Protein AF-A0A554KFW1-F1 (afdb_monomer_lite)

Structure (mmCIF, N/CA/C/O backbone):
data_AF-A0A554KFW1-F1
#
_entry.id   AF-A0A554KFW1-F1
#
loop_
_atom_site.group_PDB
_atom_site.id
_atom_site.type_symbol
_atom_site.label_atom_id
_atom_site.label_alt_id
_atom_site.label_comp_id
_atom_site.label_asym_id
_atom_site.label_entity_id
_atom_site.label_seq_id
_atom_site.pdbx_PDB_ins_code
_atom_site.Cartn_x
_atom_site.Cartn_y
_atom_site.Cartn_z
_atom_site.occupancy
_atom_site.B_iso_or_equiv
_atom_site.auth_seq_id
_atom_site.auth_comp_id
_atom_site.auth_asym_id
_atom_site.auth_atom_id
_atom_site.pdbx_PDB_model_num
ATOM 1 N N . MET A 1 1 ? 1.637 12.317 -19.096 1.00 28.92 1 MET A N 1
ATOM 2 C CA . MET A 1 1 ? 0.440 11.563 -19.521 1.00 28.92 1 MET A CA 1
ATOM 3 C C . MET A 1 1 ? 0.975 10.295 -20.124 1.00 28.92 1 MET A C 1
ATOM 5 O O . MET A 1 1 ? 1.450 10.315 -21.251 1.00 28.92 1 MET A O 1
ATOM 9 N N . ASN A 1 2 ? 1.026 9.258 -19.307 1.00 28.88 2 ASN A N 1
ATOM 10 C CA . ASN A 1 2 ? 1.577 7.970 -19.676 1.00 28.88 2 ASN A CA 1
ATOM 11 C C . ASN A 1 2 ? 0.344 7.136 -20.022 1.00 28.88 2 ASN A C 1
ATOM 13 O O . ASN A 1 2 ? -0.671 7.250 -19.337 1.00 28.88 2 ASN A O 1
ATOM 17 N N . GLU A 1 3 ? 0.398 6.379 -21.106 1.00 31.61 3 GLU A N 1
ATOM 18 C CA . GLU A 1 3 ? -0.734 5.707 -21.766 1.00 31.61 3 GLU A CA 1
ATOM 19 C C . GLU A 1 3 ? -1.496 4.649 -20.934 1.00 31.61 3 GLU A C 1
ATOM 21 O O . GLU A 1 3 ? -2.419 4.022 -21.443 1.00 31.61 3 GLU A O 1
ATOM 26 N N . TYR A 1 4 ? -1.178 4.524 -19.641 1.00 43.06 4 TYR A N 1
ATOM 27 C CA . TYR A 1 4 ? -1.851 3.682 -18.642 1.00 43.06 4 TYR A CA 1
ATOM 28 C C . TYR A 1 4 ? -2.242 4.445 -17.358 1.00 43.06 4 TYR A C 1
ATOM 30 O O . TYR A 1 4 ? -2.617 3.845 -16.356 1.00 43.06 4 TYR A O 1
ATOM 38 N N . GLY A 1 5 ? -2.149 5.779 -17.363 1.00 36.84 5 GLY A N 1
ATOM 39 C CA . GLY A 1 5 ? -2.413 6.621 -16.199 1.00 36.84 5 GLY A CA 1
ATOM 40 C C . GLY A 1 5 ? -3.902 6.791 -15.915 1.00 36.84 5 GLY A C 1
ATOM 41 O O . GLY A 1 5 ? -4.501 7.770 -16.366 1.00 36.84 5 GLY A O 1
ATOM 42 N N . ALA A 1 6 ? -4.479 5.879 -15.133 1.00 35.94 6 ALA A N 1
ATOM 43 C CA . ALA A 1 6 ? -5.675 6.203 -14.365 1.00 35.94 6 ALA A CA 1
ATOM 44 C C . ALA A 1 6 ? -5.343 7.379 -13.418 1.00 35.94 6 ALA A C 1
ATOM 46 O O . ALA A 1 6 ? -4.255 7.405 -12.830 1.00 35.94 6 ALA A O 1
ATOM 47 N N . PRO A 1 7 ? -6.207 8.400 -13.303 1.00 35.53 7 PRO A N 1
ATOM 48 C CA . PRO A 1 7 ? -5.987 9.492 -12.365 1.00 35.53 7 PRO A CA 1
ATOM 49 C C . PRO A 1 7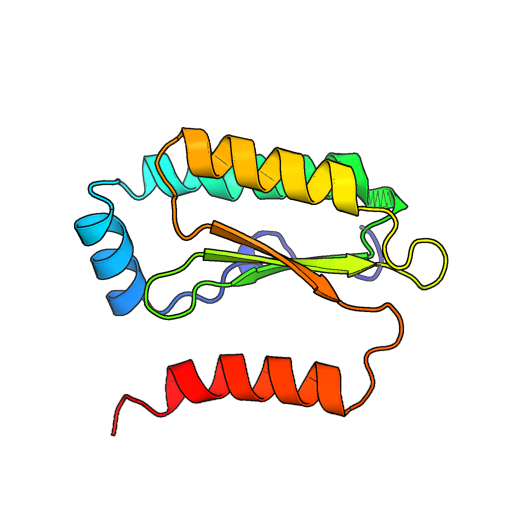 ? -5.944 8.961 -10.923 1.00 35.53 7 PRO A C 1
ATOM 51 O O . PRO A 1 7 ? -6.679 8.050 -10.562 1.00 35.53 7 PRO A O 1
ATOM 54 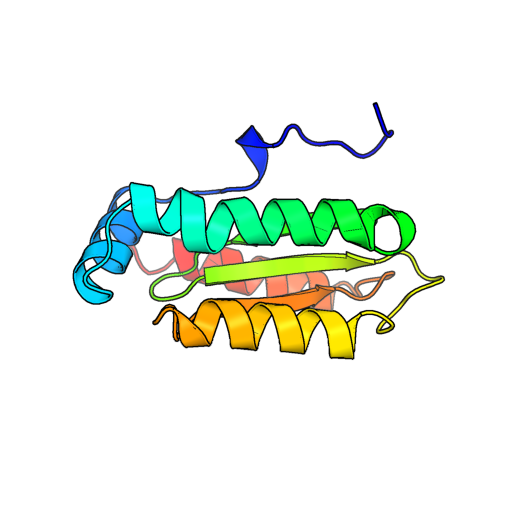N N . LEU A 1 8 ? -5.106 9.578 -10.082 1.00 43.00 8 LEU A N 1
ATOM 55 C CA . LEU A 1 8 ? -4.887 9.249 -8.659 1.00 43.00 8 LEU A CA 1
ATOM 56 C C . LEU A 1 8 ? -6.172 9.136 -7.812 1.00 43.00 8 LEU A C 1
ATOM 58 O O . LEU A 1 8 ? -6.158 8.559 -6.730 1.00 43.00 8 LEU A O 1
ATOM 62 N N . SER A 1 9 ? -7.283 9.695 -8.289 1.00 36.47 9 SER A N 1
ATOM 63 C CA . SER A 1 9 ? -8.608 9.606 -7.674 1.00 36.47 9 SER A CA 1
ATOM 64 C C . SER A 1 9 ? -9.311 8.259 -7.875 1.00 36.47 9 SER A C 1
ATOM 66 O O . SER A 1 9 ? -10.222 7.958 -7.113 1.00 36.47 9 SER A O 1
ATOM 68 N N . ASP A 1 10 ? -8.889 7.457 -8.856 1.00 40.56 10 ASP A N 1
ATOM 69 C CA . ASP A 1 10 ? -9.455 6.131 -9.166 1.00 40.56 10 ASP A CA 1
ATOM 70 C C . ASP A 1 10 ? -8.693 4.990 -8.462 1.00 40.56 10 ASP A C 1
ATOM 72 O O . ASP A 1 10 ? -9.014 3.818 -8.619 1.00 40.56 10 ASP A O 1
ATOM 76 N N . LEU A 1 11 ? -7.664 5.330 -7.681 1.00 48.59 11 LEU A N 1
ATOM 77 C CA . LEU A 1 11 ? -6.729 4.391 -7.052 1.00 48.59 11 LEU A CA 1
ATOM 78 C C . LEU A 1 11 ? -7.255 3.751 -5.763 1.00 48.59 11 LEU A C 1
ATOM 80 O O . LEU A 1 11 ? -6.584 2.881 -5.213 1.00 48.59 11 LEU A O 1
ATOM 84 N N . VAL A 1 12 ? -8.407 4.203 -5.259 1.00 51.03 12 VAL A N 1
ATOM 85 C CA . VAL A 1 12 ? -8.980 3.710 -4.005 1.00 51.03 12 VAL A CA 1
ATOM 86 C C . VAL A 1 12 ? -10.463 3.416 -4.195 1.00 51.03 12 VAL A C 1
ATOM 88 O O . VAL A 1 12 ? -11.298 4.319 -4.167 1.00 51.03 12 VAL A O 1
ATOM 91 N N . GLU A 1 13 ? -10.793 2.139 -4.350 1.00 54.41 13 GLU A N 1
ATOM 92 C CA . GLU A 1 13 ? -12.170 1.656 -4.269 1.00 54.41 13 GLU A CA 1
ATOM 93 C C . GLU A 1 13 ? -12.533 1.528 -2.778 1.00 54.41 13 GLU A C 1
ATOM 95 O O . GLU A 1 13 ? -11.841 0.842 -2.025 1.00 54.41 13 GLU A O 1
ATOM 100 N N . ARG A 1 14 ? -13.540 2.280 -2.309 1.00 59.81 14 ARG A N 1
ATOM 101 C CA . ARG A 1 14 ? -13.857 2.425 -0.875 1.00 59.81 14 ARG A CA 1
ATOM 102 C C . ARG A 1 14 ? -15.313 2.071 -0.606 1.00 59.81 14 ARG A C 1
ATOM 104 O O . ARG A 1 14 ? -16.195 2.836 -0.996 1.00 59.81 14 ARG A O 1
ATOM 111 N N . ASP A 1 15 ? -15.562 1.015 0.164 1.00 62.94 15 ASP A N 1
ATOM 112 C CA . ASP A 1 15 ? -16.819 0.935 0.907 1.00 62.94 15 ASP A CA 1
ATOM 113 C C . ASP A 1 15 ? -16.742 1.867 2.128 1.00 62.94 15 ASP A C 1
ATOM 115 O O . ASP A 1 15 ? -15.864 1.737 2.987 1.00 62.94 15 ASP A O 1
ATOM 119 N N . SER A 1 16 ? -17.630 2.864 2.188 1.00 64.81 16 SER A N 1
ATOM 120 C CA . SER A 1 16 ? -17.535 3.941 3.185 1.00 64.81 16 SER A CA 1
ATOM 121 C C . SER A 1 16 ? -17.739 3.471 4.630 1.00 64.81 16 SER A C 1
ATOM 123 O O . SER A 1 16 ? -17.239 4.118 5.553 1.00 64.81 16 SER A O 1
ATOM 125 N N . SER A 1 17 ? -18.455 2.361 4.832 1.00 71.62 17 SER A N 1
ATOM 126 C CA . SER A 1 17 ? -18.786 1.843 6.161 1.00 71.62 17 SER A CA 1
ATOM 127 C C . SER A 1 17 ? -17.655 0.980 6.723 1.00 71.62 17 SER A C 1
ATOM 129 O O . SER A 1 17 ? -17.183 1.225 7.835 1.00 71.62 17 SER A O 1
ATOM 131 N N . VAL A 1 18 ? -17.131 0.067 5.902 1.00 74.38 18 VAL A N 1
ATOM 132 C CA . VAL A 1 18 ? -15.996 -0.806 6.233 1.00 74.38 18 VAL A CA 1
ATOM 133 C C . VAL A 1 18 ? -14.749 0.020 6.534 1.00 74.38 18 VAL A C 1
ATOM 135 O O . VAL A 1 18 ? -14.031 -0.240 7.500 1.00 74.38 18 VAL A O 1
ATOM 138 N N . PHE A 1 19 ? -14.517 1.074 5.753 1.00 80.81 19 PHE A N 1
ATOM 139 C CA . PHE A 1 19 ? -13.346 1.921 5.928 1.00 80.81 19 PHE A CA 1
ATOM 140 C C . PHE A 1 19 ? -13.380 2.740 7.231 1.00 80.81 19 PHE A C 1
ATOM 142 O O . PHE A 1 19 ? -12.366 2.866 7.919 1.00 80.81 19 PHE A O 1
ATOM 149 N N . ALA A 1 20 ? -14.547 3.261 7.621 1.00 81.50 20 ALA A N 1
ATOM 150 C CA . ALA A 1 20 ? -14.694 3.967 8.894 1.00 81.50 20 ALA A CA 1
ATOM 151 C C . ALA A 1 20 ? -14.464 3.035 10.098 1.00 81.50 20 ALA A C 1
ATOM 153 O O . ALA A 1 20 ? -13.859 3.437 11.098 1.00 81.50 20 ALA A O 1
ATOM 154 N N . ASP A 1 21 ? -14.917 1.787 9.993 1.00 83.88 21 ASP A N 1
ATOM 155 C CA . ASP A 1 21 ? -14.729 0.758 11.013 1.00 83.88 21 ASP A CA 1
ATOM 156 C C . ASP A 1 21 ? -13.267 0.313 11.124 1.00 83.88 21 ASP A C 1
ATOM 158 O O . ASP A 1 21 ? -12.748 0.201 12.237 1.00 83.88 21 ASP A O 1
ATOM 162 N N . PHE A 1 22 ? -12.580 0.152 9.991 1.00 85.56 22 PHE A N 1
ATOM 163 C CA . PHE A 1 22 ? -11.141 -0.098 9.935 1.00 85.56 22 PHE A CA 1
ATOM 164 C C . PHE A 1 22 ? -10.348 0.982 10.683 1.00 85.56 22 PHE A C 1
ATOM 166 O O . PHE A 1 22 ? -9.602 0.666 11.612 1.00 85.56 22 PHE A O 1
ATOM 173 N N . LEU A 1 23 ? -10.568 2.261 10.355 1.00 87.94 23 LEU A N 1
ATOM 174 C CA . LEU A 1 23 ? -9.882 3.379 11.014 1.00 87.94 23 LEU A CA 1
ATOM 175 C C . LEU A 1 23 ? -10.151 3.407 12.522 1.00 87.94 23 LEU A C 1
ATOM 177 O O . LEU A 1 23 ? -9.233 3.597 13.323 1.00 87.94 23 LEU A O 1
ATOM 181 N N . ARG A 1 24 ? -11.404 3.166 12.927 1.00 87.00 24 ARG A N 1
ATOM 182 C CA . ARG A 1 24 ? -11.790 3.110 14.341 1.00 87.00 24 ARG A CA 1
ATOM 183 C C . ARG A 1 24 ? -11.074 1.982 15.082 1.00 87.00 24 ARG A C 1
ATOM 185 O O . ARG A 1 24 ? -10.592 2.215 16.188 1.00 87.00 24 ARG A O 1
ATOM 192 N N . ASN A 1 25 ? -11.004 0.790 14.494 1.00 85.88 25 ASN A N 1
ATOM 193 C CA . ASN A 1 25 ? -10.355 -0.373 15.103 1.00 85.88 25 ASN A CA 1
ATOM 194 C C . ASN A 1 25 ? -8.834 -0.198 15.190 1.00 85.88 25 ASN A C 1
ATOM 196 O O . ASN A 1 25 ? -8.241 -0.568 16.200 1.00 85.88 25 ASN A O 1
ATOM 200 N N . ALA A 1 26 ? -8.224 0.433 14.184 1.00 86.44 26 ALA A N 1
ATOM 201 C CA . ALA A 1 26 ? -6.813 0.813 14.202 1.00 86.44 26 ALA A CA 1
ATOM 202 C C . ALA A 1 26 ? -6.514 1.971 15.178 1.00 86.44 26 ALA A C 1
ATOM 204 O O . ALA A 1 26 ? -5.355 2.244 15.485 1.00 86.44 26 ALA A O 1
ATOM 205 N N . GLY A 1 27 ? -7.540 2.680 15.669 1.00 90.00 27 GLY A N 1
ATOM 206 C CA . GLY A 1 27 ? -7.367 3.879 16.492 1.00 90.00 27 GLY A CA 1
ATOM 207 C C . GLY A 1 27 ? -6.744 5.047 15.719 1.00 90.00 27 GLY A C 1
ATOM 208 O O . GLY A 1 27 ? -6.036 5.864 16.308 1.00 90.00 27 GLY A O 1
ATOM 209 N N . LYS A 1 28 ? -6.988 5.112 14.406 1.00 91.38 28 LYS A N 1
ATOM 210 C CA . LYS A 1 28 ? -6.387 6.063 13.464 1.00 91.38 28 LYS A CA 1
ATOM 211 C C . LYS A 1 28 ? -7.439 6.985 12.854 1.00 91.38 28 LYS A C 1
ATOM 213 O O . LYS A 1 28 ? -8.630 6.677 12.827 1.00 91.38 28 LYS A O 1
ATOM 218 N N . THR A 1 29 ? -7.003 8.135 12.349 1.00 91.50 29 THR A N 1
ATOM 219 C CA . THR A 1 29 ? -7.866 9.064 11.607 1.00 91.50 29 THR A CA 1
ATOM 220 C C . THR A 1 29 ? -7.700 8.910 10.098 1.00 91.50 29 THR A C 1
ATOM 222 O O . THR A 1 29 ? -6.724 8.340 9.613 1.00 91.50 29 THR A O 1
ATOM 225 N N . MET A 1 30 ? -8.643 9.480 9.341 1.00 88.12 30 MET A N 1
ATOM 226 C CA . MET A 1 30 ? -8.517 9.574 7.886 1.00 88.12 30 MET A CA 1
ATOM 227 C C . MET A 1 30 ? -7.273 10.369 7.467 1.00 88.12 30 MET A C 1
ATOM 229 O O . MET A 1 30 ? -6.570 9.970 6.552 1.00 88.12 30 MET A O 1
ATOM 233 N N . GLU A 1 31 ? -6.969 11.462 8.168 1.00 89.88 31 GLU A N 1
ATOM 234 C CA . GLU A 1 31 ? -5.783 12.283 7.893 1.00 89.88 31 GLU A CA 1
ATOM 235 C C . GLU A 1 31 ? -4.488 11.481 8.081 1.00 89.88 31 GLU A C 1
ATOM 237 O O . GLU A 1 31 ? -3.574 11.570 7.264 1.00 89.88 31 GLU A O 1
ATOM 242 N N . GLN A 1 32 ? -4.430 10.639 9.118 1.00 91.25 32 GLN A N 1
ATOM 243 C CA . GLN A 1 32 ? -3.308 9.723 9.315 1.00 91.25 32 GLN A CA 1
ATOM 244 C C . GLN A 1 32 ? -3.229 8.690 8.198 1.00 91.25 32 GLN A C 1
ATOM 246 O O . GLN A 1 32 ? -2.142 8.437 7.703 1.00 91.25 32 GLN A O 1
ATOM 251 N N . PHE A 1 33 ? -4.352 8.121 7.759 1.00 90.81 33 PHE A N 1
ATOM 252 C CA . PHE A 1 33 ? -4.353 7.182 6.637 1.00 90.81 33 PHE A CA 1
ATOM 253 C C . PHE A 1 33 ? -3.852 7.831 5.340 1.00 90.81 33 PHE A C 1
ATOM 255 O O . PHE A 1 33 ? -3.009 7.272 4.639 1.00 90.81 33 PHE A O 1
ATOM 262 N N . GLU A 1 34 ? -4.325 9.037 5.027 1.00 88.69 34 GLU A N 1
ATOM 263 C CA . GLU A 1 34 ? -3.885 9.775 3.843 1.00 88.69 34 GLU A CA 1
ATOM 264 C C . GLU A 1 34 ? -2.385 10.099 3.889 1.00 88.69 34 GLU A C 1
ATOM 266 O O . GLU A 1 34 ? -1.696 9.973 2.876 1.00 88.69 34 GLU A O 1
ATOM 271 N N . LEU A 1 35 ? -1.856 10.479 5.053 1.00 89.12 35 LEU A N 1
ATOM 272 C CA . LEU A 1 35 ? -0.453 10.863 5.202 1.00 89.12 35 LEU A CA 1
ATOM 273 C C . LEU A 1 35 ? 0.496 9.662 5.329 1.00 89.12 35 LEU A C 1
ATOM 275 O O . LEU A 1 35 ? 1.530 9.613 4.663 1.00 89.12 35 LEU A O 1
ATOM 279 N N . GLU A 1 36 ? 0.168 8.726 6.216 1.00 91.94 36 GLU A N 1
ATOM 280 C CA . GLU A 1 36 ? 1.026 7.606 6.618 1.00 91.94 36 GLU A CA 1
ATOM 281 C C . GLU A 1 36 ? 0.962 6.456 5.601 1.00 91.94 36 GLU A C 1
ATOM 283 O O . GLU A 1 36 ? 1.969 5.784 5.396 1.00 91.94 36 GLU A O 1
ATOM 288 N N . VAL A 1 37 ? -0.176 6.270 4.916 1.00 91.00 37 VAL A N 1
ATOM 289 C CA . VAL A 1 37 ? -0.370 5.183 3.941 1.00 91.00 37 VAL A CA 1
ATOM 290 C C . VAL A 1 37 ? -0.430 5.720 2.516 1.00 91.00 37 VAL A C 1
ATOM 292 O O . VAL A 1 37 ? 0.468 5.442 1.722 1.00 91.00 37 VAL A O 1
ATOM 295 N N . VAL A 1 38 ? -1.450 6.517 2.172 1.00 89.81 38 VAL A N 1
ATOM 296 C CA . VAL A 1 38 ? -1.683 6.931 0.773 1.00 89.81 38 VAL A CA 1
ATOM 297 C C . VAL A 1 38 ? -0.489 7.716 0.232 1.00 89.81 38 VAL A C 1
ATOM 299 O O . VAL A 1 38 ? 0.028 7.384 -0.829 1.00 89.81 38 VAL A O 1
ATOM 302 N N . GLY A 1 39 ? 0.002 8.712 0.971 1.00 87.56 39 GLY A N 1
ATOM 303 C CA . GLY A 1 39 ? 1.150 9.517 0.555 1.00 87.56 39 GLY A CA 1
ATOM 304 C C . GLY A 1 39 ? 2.410 8.689 0.287 1.00 87.56 39 GLY A C 1
ATOM 305 O O . GLY A 1 39 ? 3.119 8.951 -0.685 1.00 87.56 39 GLY A O 1
ATOM 306 N N . ARG A 1 40 ? 2.668 7.657 1.099 1.00 90.94 40 ARG A N 1
ATOM 307 C CA . ARG A 1 40 ? 3.832 6.773 0.929 1.00 90.94 40 ARG A CA 1
ATOM 308 C C . ARG A 1 40 ? 3.672 5.807 -0.226 1.00 90.94 40 ARG A C 1
ATOM 310 O O . ARG A 1 40 ? 4.606 5.651 -1.002 1.00 90.94 40 ARG A O 1
ATOM 317 N N . VAL A 1 41 ? 2.489 5.218 -0.374 1.00 90.56 41 VAL A N 1
ATOM 318 C CA . VAL A 1 41 ? 2.148 4.373 -1.523 1.00 90.56 41 VAL A CA 1
ATOM 319 C C . VAL A 1 41 ? 2.346 5.148 -2.825 1.00 90.56 41 VAL A C 1
ATOM 321 O O . VAL A 1 41 ? 2.978 4.648 -3.752 1.00 90.56 41 VAL A O 1
ATOM 324 N N . LEU A 1 42 ? 1.877 6.396 -2.885 1.00 88.00 42 LEU A N 1
ATOM 325 C CA . LEU A 1 42 ? 2.072 7.242 -4.060 1.00 88.00 42 LEU A CA 1
ATOM 326 C C . LEU A 1 42 ? 3.551 7.539 -4.316 1.00 88.00 42 LEU A C 1
ATOM 328 O O . LEU A 1 42 ? 4.015 7.354 -5.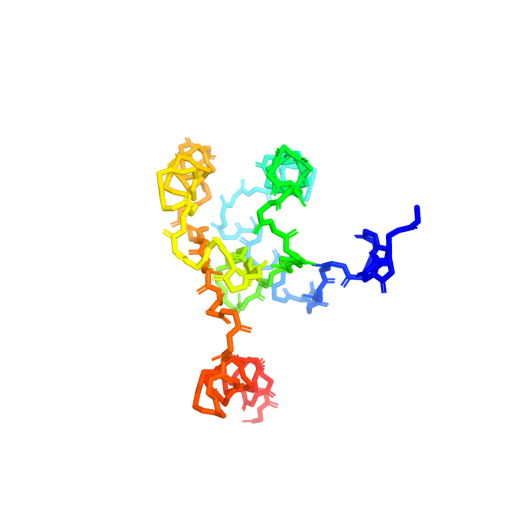439 1.00 88.00 42 LEU A O 1
ATOM 332 N N . ALA A 1 43 ? 4.303 7.926 -3.283 1.00 90.31 43 ALA A N 1
ATOM 333 C CA . ALA A 1 43 ? 5.737 8.171 -3.412 1.00 90.31 43 ALA A CA 1
ATOM 334 C C . ALA A 1 43 ? 6.497 6.918 -3.880 1.00 90.31 43 ALA A C 1
ATOM 336 O O . ALA A 1 43 ? 7.360 7.011 -4.749 1.00 90.31 43 ALA A O 1
ATOM 337 N N . PHE A 1 44 ? 6.148 5.743 -3.355 1.00 90.56 44 PHE A N 1
ATOM 338 C CA . PHE A 1 44 ? 6.709 4.462 -3.776 1.00 90.56 44 PHE A CA 1
ATOM 339 C C . PHE A 1 44 ? 6.445 4.192 -5.262 1.00 90.56 44 PHE A C 1
ATOM 341 O O . PHE A 1 44 ? 7.382 3.936 -6.021 1.00 90.56 44 PHE A O 1
ATOM 348 N N . CYS A 1 45 ? 5.190 4.319 -5.701 1.00 87.00 45 CYS A N 1
ATOM 349 C CA . CYS A 1 45 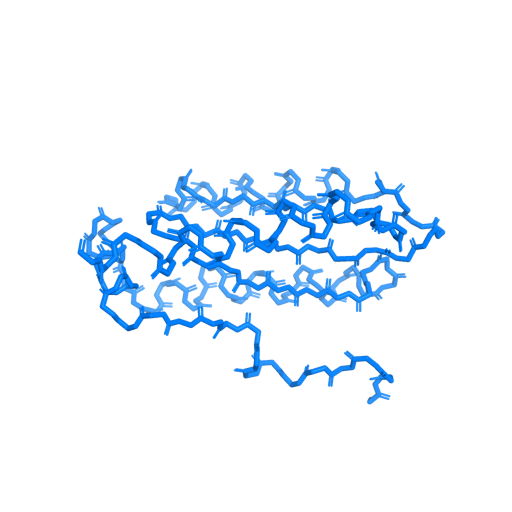? 4.811 4.119 -7.100 1.00 87.00 45 CYS A CA 1
ATOM 350 C C . CYS A 1 45 ? 5.512 5.112 -8.040 1.00 87.00 45 CYS A C 1
ATOM 352 O O . CYS A 1 45 ? 5.896 4.743 -9.147 1.00 87.00 45 CYS A O 1
ATOM 354 N N . GLU A 1 46 ? 5.722 6.357 -7.604 1.00 87.75 46 GLU A N 1
ATOM 355 C CA . GLU A 1 46 ? 6.465 7.364 -8.369 1.00 87.75 46 GLU A CA 1
ATOM 356 C C . GLU A 1 46 ? 7.965 7.050 -8.455 1.00 87.75 46 GLU A C 1
ATOM 358 O O . GLU A 1 46 ? 8.546 7.128 -9.539 1.00 87.75 46 GLU A O 1
ATOM 363 N N . ILE A 1 47 ? 8.596 6.664 -7.341 1.00 90.81 47 ILE A N 1
ATOM 364 C CA . ILE A 1 47 ? 10.025 6.312 -7.283 1.00 90.81 47 ILE A CA 1
ATOM 365 C C . ILE A 1 47 ? 10.324 5.098 -8.169 1.00 90.81 47 ILE A C 1
ATOM 367 O O . ILE A 1 47 ? 11.354 5.062 -8.843 1.00 90.81 47 ILE A O 1
ATOM 371 N N . HIS A 1 48 ? 9.415 4.125 -8.201 1.00 85.75 48 HIS A N 1
ATOM 372 C CA . HIS A 1 48 ? 9.574 2.874 -8.940 1.00 85.75 48 HIS A CA 1
ATOM 373 C C . HIS A 1 48 ? 8.793 2.838 -10.261 1.00 85.75 48 HIS A C 1
ATOM 375 O O . HIS A 1 48 ? 8.615 1.767 -10.840 1.00 85.75 48 HIS A O 1
ATOM 381 N N . ALA A 1 49 ? 8.381 3.994 -10.794 1.00 83.38 49 ALA A N 1
ATOM 382 C CA . ALA A 1 49 ? 7.560 4.096 -12.006 1.00 83.38 49 ALA A CA 1
ATOM 383 C C . ALA A 1 49 ? 8.194 3.473 -13.268 1.00 83.38 49 ALA A C 1
ATOM 385 O O . ALA A 1 49 ? 7.498 3.201 -14.241 1.00 83.38 49 ALA A O 1
ATOM 386 N N . GLU A 1 50 ? 9.513 3.248 -13.283 1.00 83.06 50 GLU A N 1
ATOM 387 C CA . GLU A 1 50 ? 10.193 2.537 -14.376 1.00 83.06 50 GLU A CA 1
ATOM 388 C C . GLU A 1 50 ? 9.950 1.014 -14.347 1.00 83.06 50 GLU A C 1
ATOM 390 O O . GLU A 1 50 ? 10.043 0.359 -15.384 1.00 83.06 50 GLU A O 1
ATOM 395 N N . ARG A 1 51 ? 9.631 0.464 -13.166 1.00 82.50 51 ARG A N 1
ATOM 396 C CA . ARG A 1 51 ? 9.417 -0.973 -12.906 1.00 82.50 51 ARG A CA 1
ATOM 397 C C . ARG A 1 51 ? 7.959 -1.310 -12.632 1.00 82.50 51 ARG A C 1
ATOM 399 O O . ARG A 1 51 ? 7.580 -2.467 -12.731 1.00 82.50 51 ARG A O 1
ATOM 406 N N . ILE A 1 52 ? 7.149 -0.314 -12.295 1.00 83.00 52 ILE A N 1
ATOM 407 C CA . ILE A 1 52 ? 5.728 -0.461 -11.996 1.00 83.00 52 ILE A CA 1
ATOM 408 C C . ILE A 1 52 ? 4.914 0.048 -13.183 1.00 83.00 52 ILE A C 1
ATOM 410 O O . ILE A 1 52 ? 5.009 1.211 -13.570 1.00 83.00 52 ILE A O 1
ATOM 414 N N . SER A 1 53 ? 4.071 -0.814 -13.744 1.00 80.31 53 SER A N 1
ATOM 415 C CA . SER A 1 53 ? 3.105 -0.449 -14.782 1.00 80.31 53 SER A CA 1
ATOM 416 C C . SER A 1 53 ? 1.766 0.013 -14.210 1.00 80.31 53 SER A C 1
ATOM 418 O O . SER A 1 53 ? 1.057 0.772 -14.869 1.00 80.31 53 SER A O 1
ATOM 420 N N . ALA A 1 54 ? 1.403 -0.449 -13.011 1.00 78.56 54 ALA A N 1
ATOM 421 C CA . ALA A 1 54 ? 0.163 -0.072 -12.339 1.00 78.56 54 ALA A CA 1
ATOM 422 C C . ALA A 1 54 ? 0.296 -0.183 -10.815 1.00 78.56 54 ALA A C 1
ATOM 424 O O . ALA A 1 54 ? 0.958 -1.088 -10.319 1.00 78.56 54 ALA A O 1
ATOM 425 N N . CYS A 1 55 ? -0.393 0.696 -10.092 1.00 83.00 55 CYS A N 1
ATOM 426 C CA . CYS A 1 55 ? -0.596 0.600 -8.650 1.00 83.00 55 CYS A CA 1
ATOM 427 C C . CYS A 1 55 ? -2.093 0.672 -8.348 1.00 83.00 55 CYS A C 1
ATOM 429 O O . CYS A 1 55 ? -2.803 1.463 -8.971 1.00 83.00 55 CYS A O 1
ATOM 431 N N . LEU A 1 56 ? -2.556 -0.109 -7.376 1.00 83.19 56 LEU A N 1
ATOM 432 C CA . LEU A 1 56 ? -3.916 -0.069 -6.847 1.00 83.19 56 LEU A CA 1
ATOM 433 C C . LEU A 1 56 ? -3.861 -0.211 -5.326 1.00 83.19 56 LEU A C 1
ATOM 435 O O . LEU A 1 56 ? -3.314 -1.189 -4.826 1.00 83.19 56 LEU A O 1
ATOM 439 N N . LEU A 1 57 ? -4.448 0.734 -4.590 1.00 82.88 57 LEU A N 1
ATOM 440 C CA . LEU A 1 57 ? -4.607 0.604 -3.146 1.00 82.88 57 LEU A CA 1
ATOM 441 C C . LEU A 1 57 ? -5.990 0.019 -2.863 1.00 82.88 57 LEU A C 1
ATOM 443 O O . LEU A 1 57 ? -7.013 0.692 -2.991 1.00 82.88 57 LEU A O 1
ATOM 447 N N . HIS A 1 58 ? -6.011 -1.251 -2.493 1.00 81.56 58 HIS A N 1
ATOM 448 C CA . HIS A 1 58 ? -7.217 -1.999 -2.194 1.00 81.56 58 HIS A CA 1
ATOM 449 C C . HIS A 1 58 ? -7.406 -2.132 -0.681 1.00 81.56 58 HIS A C 1
ATOM 451 O O . HIS A 1 58 ? -6.443 -2.270 0.068 1.00 81.56 58 HIS A O 1
ATOM 457 N N . MET A 1 59 ? -8.651 -2.083 -0.214 1.00 78.94 59 MET A N 1
ATOM 458 C CA . MET A 1 59 ? -8.975 -2.225 1.207 1.00 78.94 59 MET A CA 1
ATOM 459 C C . MET A 1 59 ? -10.084 -3.261 1.392 1.00 78.94 59 MET A C 1
ATOM 461 O O . MET A 1 59 ? -11.256 -2.889 1.491 1.00 78.94 59 MET A O 1
ATOM 465 N N . PRO A 1 60 ? -9.730 -4.557 1.415 1.00 72.94 60 PRO A N 1
ATOM 466 C CA . PRO A 1 60 ? -10.631 -5.594 1.896 1.00 72.94 60 PRO A CA 1
ATOM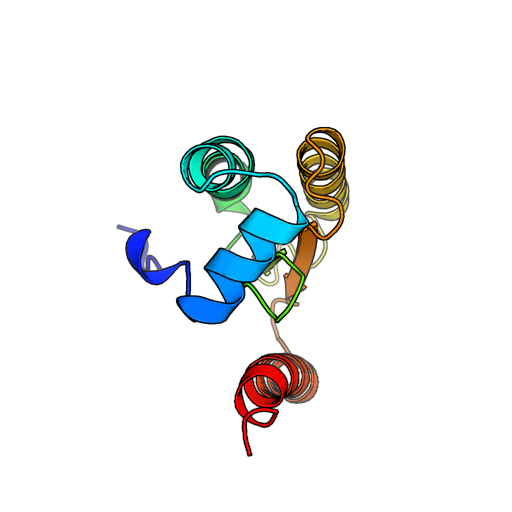 467 C C . PRO A 1 60 ? -11.016 -5.326 3.355 1.00 72.94 60 PRO A C 1
ATOM 469 O O . PRO A 1 60 ? -10.321 -4.599 4.070 1.00 72.94 60 PRO A O 1
ATOM 472 N N . ILE A 1 61 ? -12.095 -5.960 3.818 1.00 73.38 61 ILE A N 1
ATOM 473 C CA . ILE A 1 61 ? -12.491 -5.942 5.234 1.00 73.38 61 ILE A CA 1
ATOM 474 C C . ILE A 1 61 ? -11.244 -6.195 6.092 1.00 73.38 61 ILE A C 1
ATOM 476 O O . ILE A 1 61 ? -10.554 -7.170 5.840 1.00 73.38 61 ILE A O 1
ATOM 480 N N . ASP A 1 62 ? -10.973 -5.306 7.056 1.00 78.56 62 ASP A N 1
ATOM 481 C CA . ASP A 1 62 ? -9.876 -5.345 8.043 1.00 78.56 62 ASP A CA 1
ATOM 482 C C . ASP A 1 62 ? -8.425 -5.082 7.600 1.00 78.56 62 ASP A C 1
ATOM 484 O O . ASP A 1 62 ? -7.539 -5.009 8.461 1.00 78.56 62 ASP A O 1
ATOM 488 N N . ARG A 1 63 ? -8.158 -4.849 6.313 1.00 84.44 63 ARG A N 1
ATOM 489 C CA . ARG A 1 63 ? -6.777 -4.715 5.824 1.00 84.44 63 ARG A CA 1
ATOM 490 C C . ARG A 1 63 ? -6.602 -3.682 4.728 1.00 84.44 63 ARG A C 1
ATOM 492 O O . ARG A 1 63 ? -7.558 -3.223 4.111 1.00 84.44 63 ARG A O 1
ATOM 499 N N . VAL A 1 64 ? -5.344 -3.346 4.469 1.00 86.94 64 VAL A N 1
ATOM 500 C CA . VAL A 1 64 ? -4.950 -2.441 3.390 1.00 86.94 64 VAL A CA 1
ATOM 501 C C . VAL A 1 64 ? -3.910 -3.150 2.545 1.00 86.94 64 VAL A C 1
ATOM 503 O O . VAL A 1 64 ? -2.961 -3.716 3.066 1.00 86.94 64 VAL A O 1
ATOM 506 N N . GLN A 1 65 ? -4.094 -3.150 1.238 1.00 87.62 65 GLN A N 1
ATOM 507 C CA . GLN A 1 65 ? -3.238 -3.881 0.320 1.00 87.62 65 GLN A CA 1
ATOM 508 C C . GLN A 1 65 ? -2.829 -2.966 -0.820 1.00 87.62 65 GLN A C 1
ATOM 510 O O . GLN A 1 65 ? -3.684 -2.420 -1.517 1.00 87.62 65 GLN A O 1
ATOM 515 N N . LEU A 1 66 ? -1.529 -2.801 -1.032 1.00 88.69 66 LEU A N 1
ATOM 516 C CA . LEU A 1 66 ? -1.019 -2.202 -2.255 1.00 88.69 66 LEU A CA 1
ATOM 517 C C . LEU A 1 66 ? -0.780 -3.309 -3.275 1.00 88.69 66 LEU A C 1
ATOM 519 O O . LEU A 1 66 ? 0.077 -4.163 -3.097 1.00 88.69 66 LEU A O 1
ATOM 523 N N . ILE A 1 67 ? -1.508 -3.265 -4.375 1.00 85.88 67 ILE A N 1
ATOM 524 C CA . ILE A 1 67 ? -1.328 -4.175 -5.495 1.00 85.88 67 ILE A CA 1
ATOM 525 C C . ILE A 1 67 ? -0.483 -3.457 -6.543 1.00 85.88 67 ILE A C 1
ATOM 527 O O . ILE A 1 67 ? -0.872 -2.390 -7.026 1.00 85.88 67 ILE A O 1
ATOM 531 N N . VAL A 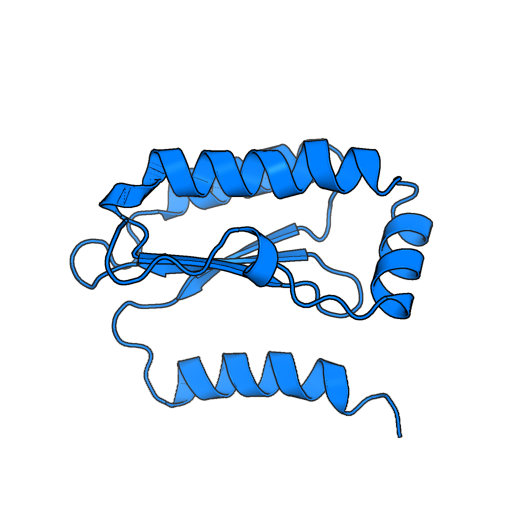1 68 ? 0.656 -4.040 -6.910 1.00 85.31 68 VAL A N 1
ATOM 532 C CA . VAL A 1 68 ? 1.553 -3.498 -7.938 1.00 85.31 68 VAL A CA 1
ATOM 533 C C . VAL A 1 68 ? 1.615 -4.429 -9.138 1.00 85.31 68 VAL A C 1
ATOM 535 O O . VAL A 1 68 ? 1.851 -5.624 -9.017 1.00 85.31 68 VAL A O 1
ATOM 538 N N . GLY A 1 69 ? 1.386 -3.878 -10.323 1.00 82.06 69 GLY A N 1
ATOM 539 C CA . GLY A 1 69 ? 1.650 -4.560 -11.583 1.00 82.06 69 GLY A CA 1
ATOM 540 C C . GLY A 1 69 ? 3.020 -4.156 -12.104 1.00 82.06 69 GLY A C 1
ATOM 541 O O . GLY A 1 69 ? 3.324 -2.963 -12.155 1.00 82.06 69 GLY A O 1
ATOM 542 N N . THR A 1 70 ? 3.819 -5.127 -12.530 1.00 78.19 70 THR A N 1
ATOM 543 C CA . THR A 1 70 ? 5.116 -4.898 -13.180 1.00 78.19 70 THR A CA 1
ATOM 544 C C . THR A 1 70 ? 5.090 -5.390 -14.625 1.00 78.19 70 THR A C 1
ATOM 546 O O . THR A 1 70 ? 4.410 -6.373 -14.916 1.00 78.19 70 THR A O 1
ATOM 549 N N . PRO A 1 71 ? 5.827 -4.765 -15.557 1.00 73.75 71 PRO A N 1
ATOM 550 C CA . PRO A 1 71 ? 5.996 -5.312 -16.894 1.00 73.75 71 PRO A CA 1
ATOM 551 C C . PRO A 1 71 ? 6.943 -6.524 -16.849 1.00 73.75 71 PRO A C 1
ATOM 553 O O . PRO A 1 71 ? 7.732 -6.683 -15.922 1.00 73.75 71 PRO A O 1
ATOM 556 N N . GLU A 1 72 ? 6.912 -7.355 -17.893 1.00 76.06 72 GLU A N 1
ATOM 557 C CA . GLU A 1 72 ? 7.624 -8.649 -17.946 1.00 76.06 72 GLU A CA 1
ATOM 558 C C . GLU A 1 72 ? 9.139 -8.526 -17.734 1.00 76.06 72 GLU A C 1
ATOM 560 O O . GLU A 1 72 ? 9.778 -9.434 -17.215 1.00 76.06 72 GLU A O 1
ATOM 565 N N . ALA A 1 73 ? 9.711 -7.375 -18.086 1.00 74.56 73 ALA A N 1
ATOM 566 C CA . ALA A 1 73 ? 11.129 -7.093 -17.903 1.00 74.56 73 ALA A CA 1
ATOM 567 C C . ALA A 1 73 ? 11.569 -6.964 -16.432 1.00 74.56 73 ALA A C 1
ATOM 569 O O . ALA A 1 73 ? 12.764 -7.071 -16.186 1.00 74.56 73 ALA A O 1
ATOM 570 N N . PHE A 1 74 ? 10.638 -6.727 -15.499 1.00 71.56 74 PHE A N 1
ATOM 571 C CA . PHE A 1 74 ? 10.902 -6.470 -14.074 1.00 71.56 74 PHE A CA 1
ATOM 572 C C . PHE A 1 74 ? 10.089 -7.400 -13.152 1.00 71.56 74 PHE A C 1
ATOM 574 O O . PHE A 1 74 ? 9.820 -7.069 -11.993 1.00 71.56 74 PHE A O 1
ATOM 581 N N . ASP A 1 75 ? 9.658 -8.551 -13.675 1.00 72.00 75 ASP A N 1
ATOM 582 C CA . ASP A 1 75 ? 8.863 -9.539 -12.943 1.00 72.00 75 ASP A CA 1
ATOM 583 C C . ASP A 1 75 ? 9.619 -9.993 -11.678 1.00 72.00 75 ASP A C 1
ATOM 585 O O . ASP A 1 75 ? 10.738 -10.503 -11.755 1.00 72.00 75 ASP A O 1
ATOM 589 N N . PHE A 1 76 ? 9.018 -9.764 -10.509 1.00 65.81 76 PHE A N 1
ATOM 590 C CA . PHE A 1 76 ? 9.576 -10.014 -9.170 1.00 65.81 76 PHE A CA 1
ATOM 591 C C . PHE A 1 76 ? 10.840 -9.218 -8.779 1.00 65.81 76 PHE A C 1
ATOM 593 O O . PHE A 1 76 ? 11.533 -9.589 -7.832 1.00 65.81 76 PHE A O 1
ATOM 600 N N . GLU A 1 77 ? 11.151 -8.102 -9.450 1.00 75.44 77 GLU A N 1
ATOM 601 C CA . GLU A 1 77 ? 12.334 -7.275 -9.133 1.00 75.44 77 GLU A CA 1
ATOM 602 C C . GLU A 1 77 ? 12.089 -6.154 -8.100 1.00 75.44 77 GLU A C 1
ATOM 604 O O . GLU A 1 77 ? 12.965 -5.310 -7.877 1.00 75.44 77 GLU A O 1
ATOM 609 N N . LEU A 1 78 ? 10.916 -6.122 -7.460 1.00 77.56 78 LEU A N 1
ATOM 610 C CA . LEU A 1 78 ? 10.580 -5.128 -6.433 1.00 77.56 78 LEU A CA 1
ATOM 611 C C . LEU A 1 78 ? 10.796 -5.615 -4.993 1.00 77.56 78 LEU A C 1
ATOM 613 O O . LEU A 1 78 ? 10.804 -4.777 -4.098 1.00 77.56 78 LEU A O 1
ATOM 617 N N . GLY A 1 79 ? 11.020 -6.914 -4.759 1.00 78.81 79 GLY A N 1
ATOM 618 C CA . GLY A 1 79 ? 10.849 -7.550 -3.441 1.00 78.81 79 GLY A CA 1
ATOM 619 C C . GLY A 1 79 ? 11.481 -6.836 -2.232 1.00 78.81 79 GLY A C 1
ATOM 620 O O . GLY A 1 79 ? 10.826 -6.682 -1.201 1.00 78.81 79 GLY A O 1
ATOM 621 N N . ASP A 1 80 ? 12.716 -6.331 -2.343 1.00 84.62 80 ASP A N 1
ATOM 622 C CA . ASP A 1 80 ? 13.347 -5.572 -1.247 1.00 84.62 80 ASP A CA 1
ATOM 623 C C . ASP A 1 80 ? 12.649 -4.222 -0.996 1.00 84.62 80 ASP A C 1
ATOM 625 O O . ASP A 1 80 ? 12.517 -3.782 0.145 1.00 84.62 80 ASP A O 1
ATOM 629 N N . CYS A 1 81 ? 12.193 -3.551 -2.053 1.00 87.25 81 CYS A N 1
ATOM 630 C CA . CYS A 1 81 ? 11.491 -2.274 -1.971 1.00 87.25 81 CYS A CA 1
ATOM 631 C C . CYS A 1 81 ? 10.079 -2.446 -1.390 1.00 87.25 81 CYS A C 1
ATOM 633 O O . CYS A 1 81 ? 9.661 -1.625 -0.577 1.00 87.25 81 CYS A O 1
ATOM 635 N N . GLU A 1 82 ? 9.375 -3.517 -1.764 1.00 89.19 82 GLU A N 1
ATOM 636 C CA . GLU A 1 82 ? 8.051 -3.863 -1.220 1.00 89.19 82 GLU A CA 1
ATOM 637 C C . GLU A 1 82 ? 8.140 -4.125 0.280 1.00 89.19 82 GLU A C 1
ATOM 639 O O . GLU A 1 82 ? 7.456 -3.471 1.063 1.00 89.19 82 GLU A O 1
ATOM 644 N N . THR A 1 83 ? 9.087 -4.980 0.679 1.00 89.12 83 THR A N 1
ATOM 645 C CA . THR A 1 83 ? 9.329 -5.315 2.088 1.00 89.12 83 THR A CA 1
ATOM 646 C C . THR A 1 83 ? 9.654 -4.066 2.913 1.00 89.12 83 THR A C 1
ATOM 648 O O . THR A 1 83 ? 9.213 -3.929 4.052 1.00 89.12 83 THR A O 1
ATOM 651 N N . LEU A 1 84 ? 10.436 -3.128 2.363 1.00 92.38 84 LEU A N 1
ATOM 652 C CA . LEU A 1 84 ? 10.745 -1.875 3.056 1.00 92.38 84 LEU A CA 1
ATOM 653 C C . LEU A 1 84 ? 9.499 -1.008 3.252 1.00 92.38 84 LEU A C 1
ATOM 655 O O . LEU A 1 84 ? 9.287 -0.519 4.361 1.00 92.38 84 LEU A O 1
ATOM 659 N N . LEU A 1 85 ? 8.667 -0.851 2.219 1.00 93.38 85 LEU A N 1
ATOM 660 C CA . LEU A 1 85 ? 7.419 -0.092 2.321 1.00 93.38 85 LEU A CA 1
ATOM 661 C C . LEU A 1 85 ? 6.474 -0.707 3.363 1.00 93.38 85 LEU A C 1
ATOM 663 O O . LEU A 1 85 ? 5.917 0.019 4.189 1.00 93.38 85 LEU A O 1
ATOM 667 N N . GLU A 1 86 ? 6.323 -2.034 3.350 1.00 92.75 86 GLU A N 1
ATOM 668 C CA . GLU A 1 86 ? 5.529 -2.769 4.337 1.00 92.75 86 GLU A CA 1
ATOM 669 C C . GLU A 1 86 ? 6.025 -2.512 5.755 1.00 92.75 86 GLU A C 1
ATOM 671 O O . GLU A 1 86 ? 5.240 -2.137 6.621 1.00 92.75 86 GLU A O 1
ATOM 676 N N . LEU A 1 87 ? 7.331 -2.655 5.995 1.00 92.56 87 LEU A N 1
ATOM 677 C CA . LEU A 1 87 ? 7.923 -2.452 7.317 1.00 92.56 87 LEU A CA 1
ATOM 678 C C . LEU A 1 87 ? 7.785 -1.007 7.809 1.00 92.56 87 LEU A C 1
ATOM 680 O O . LEU A 1 87 ? 7.568 -0.789 9.002 1.00 92.56 87 LEU A O 1
ATOM 684 N N . GLU A 1 88 ? 7.907 -0.022 6.920 1.00 93.38 88 GLU A N 1
ATOM 685 C CA . GLU A 1 88 ? 7.730 1.391 7.260 1.00 93.38 88 GLU A CA 1
ATOM 686 C C . GLU A 1 88 ? 6.287 1.701 7.668 1.00 93.38 88 GLU A C 1
ATOM 688 O O . GLU A 1 88 ? 6.061 2.364 8.681 1.00 93.38 88 GLU A O 1
ATOM 693 N N . ILE A 1 89 ? 5.309 1.214 6.902 1.00 93.56 89 ILE A N 1
ATOM 694 C CA . ILE A 1 89 ? 3.884 1.424 7.185 1.00 93.56 89 ILE A CA 1
ATOM 695 C C . ILE A 1 89 ? 3.450 0.612 8.419 1.00 93.56 89 ILE A C 1
ATOM 697 O O . ILE A 1 89 ? 2.756 1.135 9.296 1.00 93.56 89 ILE A O 1
ATOM 701 N N . PHE A 1 90 ? 3.943 -0.620 8.561 1.00 92.25 90 PHE A N 1
ATOM 702 C CA . PHE A 1 90 ? 3.764 -1.447 9.755 1.00 92.25 90 PHE A CA 1
ATOM 703 C C . PHE A 1 90 ? 4.317 -0.752 11.005 1.00 92.25 90 PHE A C 1
ATOM 705 O O . PHE A 1 90 ? 3.660 -0.724 12.045 1.00 92.25 90 PHE A O 1
ATOM 712 N N . GLY A 1 91 ? 5.505 -0.144 10.907 1.00 91.12 91 GLY A N 1
ATOM 713 C CA . GLY A 1 91 ? 6.151 0.588 11.998 1.00 91.12 91 GLY A CA 1
ATOM 714 C C . GLY A 1 91 ? 5.335 1.772 12.526 1.00 91.12 91 GLY A C 1
ATOM 715 O O . GLY A 1 91 ? 5.465 2.127 13.699 1.00 91.12 91 GLY A O 1
ATOM 716 N N . ASP A 1 92 ? 4.445 2.328 11.704 1.00 91.38 92 ASP A N 1
ATOM 717 C CA . ASP A 1 92 ? 3.510 3.382 12.103 1.00 91.38 92 ASP A CA 1
ATOM 718 C C . ASP A 1 92 ? 2.206 2.843 12.711 1.00 91.38 92 ASP A C 1
ATOM 720 O O . ASP A 1 92 ? 1.328 3.620 13.091 1.00 91.38 92 ASP A O 1
ATOM 724 N N . GLY A 1 93 ? 2.074 1.525 12.864 1.00 90.25 93 GLY A N 1
ATOM 725 C CA . GLY A 1 93 ? 0.918 0.870 13.476 1.00 90.25 93 GLY A CA 1
ATOM 726 C C . GLY A 1 93 ? -0.184 0.485 12.488 1.00 90.25 93 GLY A C 1
ATOM 727 O O . GLY A 1 93 ? -1.309 0.233 12.914 1.00 90.25 93 GLY A O 1
ATOM 728 N N . TRP A 1 94 ? 0.113 0.434 11.187 1.00 91.62 94 TRP A N 1
ATOM 729 C CA . TRP A 1 94 ? -0.779 -0.124 10.164 1.00 91.62 94 TRP A CA 1
ATOM 730 C C . TRP A 1 94 ? -0.452 -1.606 9.941 1.00 91.62 94 TRP A C 1
ATOM 732 O O . TRP A 1 94 ? 0.041 -2.006 8.892 1.00 91.62 94 TRP A O 1
ATOM 742 N N . GLU A 1 95 ? -0.693 -2.426 10.964 1.00 88.06 95 GLU A N 1
ATOM 743 C CA . GLU A 1 95 ? -0.213 -3.818 11.030 1.00 88.06 95 GLU A CA 1
ATOM 744 C C . GLU A 1 95 ? -0.823 -4.755 9.975 1.00 88.06 95 GLU A C 1
ATOM 746 O O . GLU A 1 95 ? -0.301 -5.841 9.739 1.00 88.06 95 GLU A O 1
ATOM 751 N N . THR A 1 96 ? -1.931 -4.348 9.354 1.00 87.88 96 THR A N 1
ATOM 752 C CA . THR A 1 96 ? -2.630 -5.105 8.307 1.00 87.88 96 THR A CA 1
ATOM 753 C C . THR A 1 96 ? -2.346 -4.575 6.899 1.00 87.88 96 THR A C 1
ATOM 755 O O . THR A 1 96 ? -3.101 -4.872 5.972 1.00 87.88 96 THR A O 1
ATOM 758 N N . PHE A 1 97 ? -1.290 -3.770 6.739 1.00 90.38 97 PHE A N 1
ATOM 759 C CA . PHE A 1 97 ? -0.797 -3.339 5.436 1.00 90.38 97 PHE A CA 1
ATOM 760 C C . PHE A 1 97 ? 0.094 -4.410 4.795 1.00 90.38 97 PHE A C 1
ATOM 762 O O . PHE A 1 97 ? 0.982 -4.936 5.458 1.00 90.38 97 PHE A O 1
ATOM 769 N N . ASP A 1 98 ? -0.118 -4.687 3.510 1.00 90.88 98 ASP A N 1
ATOM 770 C CA . ASP A 1 98 ? 0.659 -5.662 2.733 1.00 90.88 98 ASP A CA 1
ATOM 771 C C . ASP A 1 98 ? 0.822 -5.188 1.279 1.00 90.88 98 ASP A C 1
ATOM 773 O O . ASP A 1 98 ? -0.006 -4.419 0.768 1.00 90.88 98 ASP A O 1
ATOM 777 N N . VAL A 1 99 ? 1.883 -5.623 0.605 1.00 89.19 99 VAL A N 1
ATOM 778 C CA . VAL A 1 99 ? 2.174 -5.320 -0.797 1.00 89.19 99 VAL A CA 1
ATOM 779 C C . VAL A 1 99 ? 2.143 -6.612 -1.610 1.00 89.19 99 VAL A C 1
ATOM 781 O O . VAL A 1 99 ? 2.843 -7.586 -1.351 1.00 89.19 99 VAL A O 1
ATOM 784 N N . HIS A 1 100 ? 1.336 -6.615 -2.667 1.00 86.44 100 HIS A N 1
ATOM 785 C CA . HIS A 1 100 ? 1.187 -7.749 -3.566 1.00 86.44 100 HIS A CA 1
ATOM 786 C C . HIS A 1 100 ? 1.620 -7.388 -4.983 1.00 86.44 100 HIS A C 1
ATOM 788 O O . HIS A 1 100 ? 0.944 -6.630 -5.682 1.00 86.44 100 HIS A O 1
ATOM 794 N N . GLN A 1 101 ? 2.710 -8.004 -5.438 1.00 82.38 101 GLN A N 1
ATOM 795 C CA . GLN A 1 101 ? 3.116 -7.950 -6.835 1.00 82.38 101 GLN A CA 1
ATOM 796 C C . GLN A 1 101 ? 2.302 -8.928 -7.686 1.00 82.38 101 GLN A C 1
ATOM 798 O O . GLN A 1 101 ? 2.282 -10.139 -7.450 1.00 82.38 101 GLN A O 1
ATOM 803 N N . LEU A 1 102 ? 1.654 -8.400 -8.719 1.00 78.19 102 LEU A N 1
ATOM 804 C CA . LEU A 1 102 ? 1.062 -9.180 -9.792 1.00 78.19 102 LEU A CA 1
ATOM 805 C C . LEU A 1 102 ? 2.130 -9.539 -10.832 1.00 78.19 102 LEU A C 1
ATOM 807 O O . LEU A 1 102 ? 2.868 -8.648 -11.265 1.00 78.19 102 LEU A O 1
ATOM 811 N N . PRO A 1 103 ? 2.179 -10.801 -11.297 1.00 69.12 103 PRO A N 1
ATOM 812 C CA . PRO A 1 103 ? 3.067 -11.173 -12.388 1.00 69.12 103 PRO A CA 1
ATOM 813 C C . PRO A 1 103 ? 2.670 -10.439 -13.671 1.00 69.12 103 PRO A C 1
ATOM 815 O O . PRO A 1 103 ? 1.484 -10.207 -13.923 1.00 69.12 103 PRO A O 1
ATOM 818 N N . ALA A 1 104 ? 3.649 -10.132 -14.518 1.00 64.56 104 ALA A N 1
ATOM 819 C CA . ALA A 1 104 ? 3.430 -9.356 -15.744 1.00 64.56 104 ALA A CA 1
ATOM 820 C C . ALA A 1 104 ? 2.459 -10.000 -16.751 1.00 64.56 104 ALA A C 1
ATOM 822 O O . ALA A 1 104 ? 1.781 -9.309 -17.512 1.00 64.56 104 ALA A O 1
ATOM 823 N N . ASN A 1 105 ? 2.390 -11.332 -16.752 1.00 63.28 105 ASN A N 1
ATOM 824 C CA . ASN A 1 105 ? 1.394 -12.119 -17.471 1.00 63.28 105 ASN A CA 1
ATOM 825 C C . ASN A 1 105 ? 0.582 -12.907 -16.443 1.00 63.28 105 ASN A C 1
ATOM 827 O O . ASN A 1 105 ? 0.876 -14.083 -16.196 1.00 63.28 105 ASN A O 1
ATOM 831 N N . PRO A 1 106 ? -0.424 -12.288 -15.806 1.00 59.16 106 PRO A N 1
ATOM 832 C CA . PRO A 1 106 ? -1.234 -13.013 -14.854 1.00 59.16 106 PRO A CA 1
ATOM 833 C C . PRO A 1 106 ? -2.007 -14.083 -15.628 1.00 59.16 106 PRO A C 1
ATOM 835 O O . PRO A 1 106 ? -2.783 -13.788 -16.539 1.00 59.16 106 PRO A O 1
ATOM 838 N N . THR A 1 107 ? -1.768 -15.356 -15.304 1.00 54.97 107 THR A N 1
ATOM 839 C CA . THR A 1 107 ? -2.639 -16.432 -15.781 1.00 54.97 107 THR A CA 1
ATOM 840 C C . THR A 1 107 ? -4.070 -16.130 -15.348 1.00 54.97 107 THR A C 1
ATOM 842 O O . THR A 1 107 ? -4.303 -15.438 -14.354 1.00 54.97 107 THR A O 1
ATOM 845 N N . ASN A 1 108 ? -5.055 -16.679 -16.067 1.00 47.97 108 ASN A N 1
ATOM 846 C CA . ASN A 1 108 ? -6.461 -16.544 -15.675 1.00 47.97 108 ASN A CA 1
ATOM 847 C C . ASN A 1 108 ? -6.686 -16.916 -14.199 1.00 47.97 108 ASN A C 1
ATOM 849 O O . ASN A 1 108 ? -7.562 -16.340 -13.583 1.00 47.97 108 ASN A O 1
ATOM 853 N N . GLU A 1 109 ? -5.884 -17.809 -13.608 1.00 48.38 109 GLU A N 1
ATOM 854 C CA . GLU A 1 109 ? -5.929 -18.135 -12.175 1.00 48.38 109 GLU A CA 1
ATOM 855 C C . GLU A 1 109 ? -5.489 -16.987 -11.257 1.00 48.38 109 GLU A C 1
ATOM 857 O O . GLU A 1 109 ? -6.146 -16.764 -10.245 1.00 48.38 109 GLU A O 1
ATOM 862 N N . ALA A 1 110 ? -4.448 -16.224 -11.609 1.00 50.56 110 ALA A N 1
ATOM 863 C CA . ALA A 1 110 ? -4.048 -15.038 -10.852 1.00 50.56 110 ALA A CA 1
ATOM 864 C C . ALA A 1 110 ? -5.127 -13.947 -10.956 1.00 50.56 110 ALA A C 1
ATOM 866 O O . ALA A 1 110 ? -5.557 -13.401 -9.947 1.00 50.56 110 ALA A O 1
ATOM 867 N N . LEU A 1 111 ? -5.672 -13.710 -12.154 1.00 49.50 111 LEU A N 1
ATOM 868 C CA . LEU A 1 111 ? -6.798 -12.782 -12.337 1.00 49.50 111 LEU A CA 1
ATOM 869 C C . LEU A 1 111 ? -8.068 -13.248 -11.607 1.00 49.50 111 LEU A C 1
ATOM 871 O O . LEU A 1 111 ? -8.792 -12.426 -11.049 1.00 49.50 111 LEU A O 1
ATOM 875 N N . VAL A 1 112 ? -8.338 -14.557 -11.583 1.00 46.84 112 VAL A N 1
ATOM 876 C CA . VAL A 1 112 ? -9.478 -15.166 -10.881 1.00 46.84 112 VAL A CA 1
ATOM 877 C C . VAL A 1 112 ? -9.288 -15.121 -9.372 1.00 46.84 112 VAL A C 1
ATOM 879 O O . VAL A 1 112 ? -10.261 -14.840 -8.691 1.00 46.84 112 VAL A O 1
ATOM 882 N N . GLN A 1 113 ? -8.081 -15.314 -8.833 1.00 51.12 113 GLN A N 1
ATOM 883 C CA . GLN A 1 113 ? -7.816 -15.087 -7.410 1.00 51.12 113 GLN A CA 1
ATOM 884 C C . GLN A 1 113 ? -8.096 -13.632 -7.041 1.00 51.12 113 GLN A C 1
ATOM 886 O O . GLN A 1 113 ? -8.885 -13.400 -6.135 1.00 51.12 113 GLN A O 1
ATOM 891 N N . PHE A 1 114 ? -7.560 -12.661 -7.785 1.00 52.72 114 PHE A N 1
ATOM 892 C CA . PHE A 1 114 ? -7.844 -11.240 -7.543 1.00 52.72 114 PHE A CA 1
ATOM 893 C C . PHE A 1 114 ? -9.338 -10.906 -7.671 1.00 52.72 114 PHE A C 1
ATOM 895 O O . PHE A 1 114 ? -9.880 -10.183 -6.841 1.00 52.72 114 PHE A O 1
ATOM 902 N N . SER A 1 115 ? -10.030 -11.498 -8.649 1.00 46.69 115 SER A N 1
ATOM 903 C CA . SER A 1 115 ? -11.481 -11.337 -8.818 1.00 46.69 115 SER A CA 1
ATOM 904 C C . SER A 1 115 ? -12.286 -12.019 -7.704 1.00 46.69 115 SER A C 1
ATOM 906 O O . SER A 1 115 ? -13.305 -11.482 -7.292 1.00 46.69 115 SER A O 1
ATOM 908 N N . LEU A 1 116 ? -11.843 -13.173 -7.187 1.00 42.53 116 LEU A N 1
ATOM 909 C CA . LEU A 1 116 ? -12.462 -13.857 -6.045 1.00 42.53 116 LEU A CA 1
ATOM 910 C C . LEU A 1 116 ? -12.209 -13.122 -4.726 1.00 42.53 116 LEU A C 1
ATOM 912 O O . LEU A 1 116 ? -13.086 -13.151 -3.870 1.00 42.53 116 LEU A O 1
ATOM 916 N N . PHE A 1 117 ? -11.047 -12.486 -4.556 1.00 47.59 117 PHE A N 1
ATOM 917 C CA . PHE A 1 117 ? -10.734 -11.649 -3.393 1.00 47.59 117 PHE A CA 1
ATOM 918 C C . PHE A 1 117 ? -11.564 -10.357 -3.399 1.00 47.59 117 PHE A C 1
ATOM 920 O O . PHE A 1 117 ? -12.121 -9.982 -2.366 1.00 47.59 117 PHE A O 1
ATOM 927 N N . ALA A 1 118 ? -11.740 -9.738 -4.572 1.00 45.59 118 ALA A N 1
ATOM 928 C CA . ALA A 1 118 ? -12.649 -8.607 -4.751 1.00 45.59 118 ALA A CA 1
ATOM 929 C C . ALA A 1 118 ? -14.129 -9.011 -4.570 1.00 45.59 118 ALA A C 1
ATOM 931 O O . ALA A 1 118 ? -14.893 -8.279 -3.948 1.00 45.59 118 ALA A O 1
ATOM 932 N N . ALA A 1 119 ? -14.534 -10.193 -5.055 1.00 39.88 119 ALA A N 1
ATOM 933 C CA . ALA A 1 119 ? -15.913 -10.680 -4.959 1.00 39.88 119 ALA A CA 1
ATOM 934 C C . ALA A 1 119 ? -16.297 -11.196 -3.559 1.00 39.88 119 ALA A C 1
ATOM 936 O O . ALA A 1 119 ? -17.413 -10.939 -3.120 1.00 39.88 119 ALA A O 1
ATOM 937 N N . HIS A 1 120 ? -15.390 -11.834 -2.807 1.00 38.16 120 HIS A N 1
ATOM 938 C CA . HIS A 1 120 ? -15.673 -12.233 -1.416 1.00 38.16 120 HIS A CA 1
ATOM 939 C C . HIS A 1 120 ? -15.902 -11.029 -0.492 1.00 38.16 120 HIS A C 1
ATOM 941 O O . HIS A 1 120 ? -16.622 -11.155 0.491 1.00 38.16 120 HIS A O 1
ATOM 947 N N . SER A 1 121 ? -15.369 -9.851 -0.834 1.00 40.12 121 SER A N 1
ATOM 948 C CA . SER A 1 121 ? -15.685 -8.604 -0.123 1.00 40.12 121 SER A CA 1
ATOM 949 C C . SER A 1 121 ? -17.093 -8.069 -0.438 1.00 40.12 121 SER A C 1
ATOM 951 O O . SER A 1 121 ? -17.584 -7.215 0.290 1.00 40.12 121 SER A O 1
ATOM 953 N N . ALA A 1 122 ? -17.750 -8.568 -1.493 1.00 37.62 122 ALA A N 1
ATOM 954 C CA . ALA A 1 122 ? -19.094 -8.164 -1.913 1.00 37.62 122 ALA A CA 1
ATOM 955 C C . ALA A 1 122 ? -20.192 -9.200 -1.585 1.00 37.62 122 ALA A C 1
ATOM 957 O O . ALA A 1 122 ? -21.374 -8.870 -1.655 1.00 37.62 122 ALA A O 1
ATOM 958 N N . GLU A 1 123 ? -19.836 -10.445 -1.242 1.00 36.72 123 GLU A N 1
ATOM 959 C CA . GLU A 1 123 ? -20.803 -11.535 -1.010 1.00 36.72 123 GLU A CA 1
ATOM 960 C C . GLU A 1 123 ? -21.114 -11.816 0.476 1.00 36.72 123 GLU A C 1
ATOM 962 O O . GLU A 1 123 ? -22.047 -12.564 0.757 1.00 36.72 123 GLU A O 1
ATOM 967 N N . GLU A 1 124 ? -20.417 -11.193 1.437 1.00 38.25 124 GLU A N 1
ATOM 968 C CA . GLU A 1 124 ? -20.741 -11.316 2.876 1.00 38.25 124 GLU A CA 1
ATOM 969 C C . GLU A 1 124 ? -21.856 -10.355 3.361 1.00 38.25 124 GLU A C 1
ATOM 971 O O . GLU A 1 124 ? -22.224 -10.374 4.534 1.00 38.25 124 GLU A O 1
ATOM 976 N N . GLU A 1 125 ? -22.465 -9.577 2.453 1.00 38.72 125 GLU A N 1
ATOM 977 C CA . GLU A 1 125 ? -23.683 -8.779 2.692 1.00 38.72 125 GLU A CA 1
ATOM 978 C C . GLU A 1 125 ? -24.962 -9.422 2.107 1.00 38.72 125 GLU A C 1
ATOM 980 O O . GLU A 1 125 ? -25.765 -8.767 1.431 1.00 38.72 125 GLU A O 1
ATOM 985 N N . MET A 1 126 ? -25.198 -10.707 2.396 1.00 35.69 126 MET A N 1
ATOM 986 C CA . MET A 1 126 ? -26.521 -11.332 2.221 1.00 35.69 126 MET A CA 1
ATOM 987 C C . MET A 1 126 ? -26.999 -12.103 3.451 1.00 35.69 126 MET A C 1
ATOM 989 O O . MET A 1 126 ? -26.311 -13.057 3.875 1.00 35.69 126 MET A O 1
#

Foldseek 3Di:
DDPQDDDLVVQEDDDPVLVVVLCVVLVHDPVCCCVLPVVLLVVLCVVCVVFFPDWHWYDARNAIEIETEGAQVCFPVCVVVQVVSQVSSVVVSRVRYHYHYDGNDHDVVNVVVVVVSVVVSVPVPD

Sequence (126 aa):
MNEYGAPLSDLVERDSSVFADFLRNAGKTMEQFELEVVGRVLAFCEIHAERISACLLHMPIDRVQLIVGTPEAFDFELGDCETLLELEIFGDGWETFDVHQLPANPTNEALVQFSLFAAHSAEEEM

pLDDT: mean 72.81, std 19.75, range [28.88, 93.56]

Secondary structure (DSSP, 8-state):
--TT---GGGSB---HHHHHHHHHHHT--HHHIIIIIIHHHHHHHHHTTTT-SEEEEE--TT-EEEEEE--GGGTTTTHHHHHHHHHHHHHTT-TTEEEEEEPSS--HHHHHHHHHHHHHHHHS--

Radius of gyration: 14.74 Å; chains: 1; bounding box: 40×30×38 Å